Protein AF-A0A849ZVJ1-F1 (afdb_monomer)

Secondary structure (DSSP, 8-state):
-EEEEEEE-SSEEEEEEEETTTTEEEEEEEEESTTSS-EEEEEEETTEEEEEEE---SHHHHHHHHHHT-

Radius of gyration: 11.97 Å; Cα contacts (8 Å, |Δi|>4): 149; chains: 1; bounding box: 27×20×32 Å

Structure (mmCIF, N/CA/C/O backbone):
data_AF-A0A849ZVJ1-F1
#
_entry.id   AF-A0A849ZVJ1-F1
#
loop_
_atom_site.group_PDB
_atom_site.id
_atom_site.type_symbol
_atom_site.label_atom_id
_atom_site.label_alt_id
_atom_site.label_comp_id
_atom_site.label_asym_id
_atom_site.label_entity_id
_atom_site.label_seq_id
_atom_site.pdbx_PDB_ins_code
_atom_site.Cartn_x
_atom_site.Cartn_y
_atom_site.Cartn_z
_atom_site.occupancy
_atom_site.B_iso_or_equiv
_atom_site.auth_seq_id
_atom_site.auth_comp_id
_atom_site.auth_asym_id
_atom_site.auth_atom_id
_atom_site.pdbx_PDB_model_num
ATOM 1 N N . MET A 1 1 ? -15.753 -0.965 13.144 1.00 94.69 1 MET A N 1
ATOM 2 C CA . MET A 1 1 ? -15.727 -0.787 11.671 1.00 94.69 1 MET A CA 1
ATOM 3 C C . MET A 1 1 ? -14.280 -0.646 11.228 1.00 94.69 1 MET A C 1
ATOM 5 O O . MET A 1 1 ? -13.519 -0.020 11.958 1.00 94.69 1 MET A O 1
ATOM 9 N N . LYS A 1 2 ? -13.884 -1.224 10.088 1.00 96.25 2 LYS A N 1
ATOM 10 C CA . LYS A 1 2 ? -12.532 -1.046 9.535 1.00 96.25 2 LYS A CA 1
ATOM 11 C C . LYS A 1 2 ? -12.583 -0.081 8.351 1.00 96.25 2 LYS A C 1
ATOM 13 O O . LYS A 1 2 ? -13.426 -0.260 7.479 1.00 96.25 2 LYS A O 1
ATOM 18 N N . ILE A 1 3 ? -11.715 0.929 8.338 1.00 97.62 3 ILE A N 1
ATOM 19 C CA . ILE A 1 3 ? -11.626 1.934 7.269 1.00 97.62 3 ILE A CA 1
ATOM 20 C C . ILE A 1 3 ? -10.221 1.881 6.676 1.00 97.62 3 ILE A C 1
ATOM 22 O O . ILE A 1 3 ? -9.248 2.171 7.372 1.00 97.62 3 ILE A O 1
ATOM 26 N N . LEU A 1 4 ? -10.113 1.514 5.400 1.00 97.38 4 LEU A N 1
ATOM 27 C CA . LEU A 1 4 ? -8.861 1.599 4.654 1.00 97.38 4 LEU A CA 1
ATOM 28 C C . LEU A 1 4 ? -8.767 2.977 3.996 1.00 97.38 4 LEU A C 1
ATOM 30 O O . LEU A 1 4 ? -9.598 3.331 3.164 1.00 97.38 4 LEU A O 1
ATOM 34 N N . VAL A 1 5 ? -7.747 3.742 4.367 1.00 97.50 5 VAL A N 1
ATOM 35 C CA . VAL A 1 5 ? -7.427 5.034 3.761 1.00 97.50 5 VAL A CA 1
ATOM 36 C C . VAL A 1 5 ? -6.214 4.843 2.866 1.00 97.50 5 VAL A C 1
ATOM 38 O O . VAL A 1 5 ? -5.156 4.426 3.341 1.00 97.50 5 VAL A O 1
ATOM 41 N N . ALA A 1 6 ? -6.366 5.157 1.583 1.00 96.75 6 ALA A N 1
ATOM 42 C CA . ALA A 1 6 ? -5.304 5.105 0.588 1.00 96.75 6 ALA A CA 1
ATOM 43 C C . ALA A 1 6 ? -4.940 6.519 0.119 1.00 96.75 6 ALA A C 1
ATOM 45 O O . ALA A 1 6 ? -5.808 7.373 -0.052 1.00 96.75 6 ALA A O 1
ATOM 46 N N . ASN A 1 7 ? -3.649 6.753 -0.097 1.00 97.94 7 ASN A N 1
ATOM 47 C CA . ASN A 1 7 ? -3.090 7.979 -0.649 1.00 97.94 7 ASN A CA 1
ATOM 48 C C . ASN A 1 7 ? -2.180 7.613 -1.836 1.00 97.94 7 ASN A C 1
ATOM 50 O O . ASN A 1 7 ? -1.010 7.266 -1.619 1.00 97.94 7 ASN A O 1
ATOM 54 N N . PRO A 1 8 ? -2.714 7.625 -3.070 1.00 97.06 8 PRO A N 1
ATOM 55 C CA . PRO A 1 8 ? -1.913 7.475 -4.276 1.00 97.06 8 PRO A CA 1
ATOM 56 C C . PRO A 1 8 ? -1.181 8.791 -4.598 1.00 97.06 8 PRO A C 1
ATOM 58 O O . PRO A 1 8 ? -1.804 9.823 -4.834 1.00 97.06 8 PRO A O 1
ATOM 61 N N . GLY A 1 9 ? 0.152 8.750 -4.616 1.00 97.31 9 GLY A N 1
ATOM 62 C CA . GLY A 1 9 ? 1.001 9.786 -5.217 1.00 97.31 9 GLY A CA 1
ATOM 63 C C . GLY A 1 9 ? 1.152 9.580 -6.727 1.00 97.31 9 GLY A C 1
ATOM 64 O O . GLY A 1 9 ? 0.438 8.770 -7.303 1.00 97.31 9 GLY A O 1
AT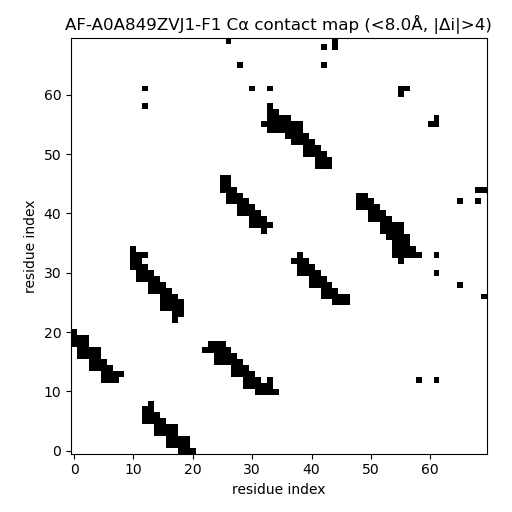OM 65 N N . SER A 1 10 ? 2.108 10.259 -7.371 1.00 96.88 10 SER A N 1
ATOM 66 C CA . SER A 1 10 ? 2.398 10.076 -8.808 1.00 96.88 10 SER A CA 1
ATOM 67 C C . SER A 1 10 ? 3.067 8.736 -9.142 1.00 96.88 10 SER A C 1
ATOM 69 O O . SER A 1 10 ? 2.842 8.203 -10.220 1.00 96.88 10 SER A O 1
ATOM 71 N N . THR A 1 11 ? 3.882 8.203 -8.225 1.00 97.62 11 THR A N 1
ATOM 72 C CA . THR A 1 11 ? 4.596 6.915 -8.369 1.00 97.62 11 THR A CA 1
ATOM 73 C C . THR A 1 11 ? 4.650 6.119 -7.058 1.00 97.62 11 THR A C 1
ATOM 75 O O . THR A 1 11 ? 5.519 5.272 -6.851 1.00 97.62 11 THR A O 1
ATOM 78 N N . SER A 1 12 ? 3.753 6.408 -6.113 1.00 98.19 12 SER A N 1
ATOM 79 C CA . SER A 1 12 ? 3.714 5.728 -4.814 1.00 98.19 12 SER A CA 1
ATOM 80 C C . SER A 1 12 ? 2.289 5.525 -4.323 1.00 98.19 12 SER A C 1
ATOM 82 O O . SER A 1 12 ? 1.383 6.266 -4.698 1.00 98.19 12 SER A O 1
ATOM 84 N N . LEU A 1 13 ? 2.097 4.544 -3.446 1.00 98.38 13 LEU A N 1
ATOM 85 C CA . LEU A 1 13 ? 0.836 4.286 -2.762 1.00 98.38 13 LEU A CA 1
ATOM 86 C C . LEU A 1 13 ? 1.105 4.136 -1.269 1.00 98.38 13 LEU A C 1
ATOM 88 O O . LEU A 1 13 ? 1.767 3.190 -0.853 1.00 98.38 13 LEU A O 1
ATOM 92 N N . LYS A 1 14 ? 0.586 5.057 -0.456 1.00 98.50 14 LYS A N 1
ATOM 93 C CA . LYS A 1 14 ? 0.605 4.955 1.012 1.00 98.50 14 LYS A CA 1
ATOM 94 C C . LYS A 1 14 ? -0.775 4.566 1.512 1.00 98.50 14 LYS A C 1
ATOM 96 O O . LYS A 1 14 ? -1.775 4.984 0.932 1.00 98.50 14 LYS A O 1
ATOM 101 N N . PHE A 1 15 ? -0.850 3.824 2.609 1.00 98.12 15 PHE A N 1
ATOM 102 C CA . PHE A 1 15 ? -2.136 3.430 3.173 1.00 98.12 15 PHE A CA 1
ATOM 103 C C . PHE A 1 15 ? -2.099 3.228 4.684 1.00 98.12 15 PHE A C 1
ATOM 105 O O . PHE A 1 15 ? -1.046 2.966 5.274 1.00 98.12 15 PHE A O 1
ATOM 112 N N . LYS A 1 16 ? -3.280 3.319 5.299 1.00 98.12 16 LYS A N 1
ATOM 113 C CA . LYS A 1 16 ? -3.536 2.961 6.697 1.00 98.12 16 LYS A CA 1
ATOM 114 C C . LYS A 1 16 ? -4.903 2.297 6.822 1.00 98.12 16 LYS A C 1
ATOM 116 O O . LYS A 1 16 ? -5.881 2.789 6.267 1.00 98.12 16 LYS A O 1
ATOM 121 N N . LEU A 1 17 ? -4.971 1.207 7.576 1.00 98.00 17 LEU A N 1
ATOM 122 C CA . LEU A 1 17 ? -6.205 0.546 7.982 1.00 98.00 17 LEU A CA 1
ATOM 123 C C . LEU A 1 17 ? -6.514 0.935 9.426 1.00 98.00 17 LEU A C 1
ATOM 125 O O . LEU A 1 17 ? -5.772 0.571 10.340 1.00 98.00 17 LEU A O 1
ATOM 129 N N . TYR A 1 18 ? -7.610 1.655 9.626 1.00 97.69 18 TYR A N 1
ATOM 130 C CA . TYR A 1 18 ? -8.070 2.094 10.937 1.00 97.69 18 TYR A CA 1
ATOM 131 C C . TYR A 1 18 ? -9.198 1.213 11.464 1.00 97.69 18 TYR A C 1
ATOM 133 O O . TYR A 1 18 ? -10.106 0.835 10.722 1.00 97.69 18 TYR A O 1
ATOM 141 N N . GLU A 1 19 ? -9.187 0.956 12.765 1.00 97.31 19 GLU A N 1
ATOM 142 C CA . GLU A 1 19 ? -10.330 0.459 13.519 1.00 97.31 19 GLU A CA 1
ATOM 143 C C . GLU A 1 19 ? -11.043 1.619 14.208 1.00 97.31 19 GLU A C 1
ATOM 145 O O . GLU A 1 19 ? -10.534 2.211 15.158 1.00 97.31 19 GLU A O 1
ATOM 150 N N . PHE A 1 20 ? -12.253 1.916 13.740 1.00 95.38 20 PHE A N 1
ATOM 151 C CA . PHE A 1 20 ? -13.135 2.919 14.328 1.00 95.38 20 PHE A CA 1
ATOM 152 C C . PHE A 1 20 ? -14.222 2.267 15.202 1.00 95.38 20 PHE A C 1
ATOM 154 O O . PHE A 1 20 ? -14.723 1.186 14.843 1.00 95.38 20 PHE A O 1
ATOM 161 N N . PRO A 1 21 ? -14.622 2.919 16.316 1.00 96.25 21 PRO A N 1
ATOM 162 C CA . PRO A 1 21 ? -14.300 4.306 16.699 1.00 96.25 21 PRO A CA 1
ATOM 163 C C . PRO A 1 21 ? -13.012 4.492 17.521 1.00 96.25 21 PRO A C 1
ATOM 165 O O . PRO A 1 21 ? -12.702 5.611 17.893 1.00 96.25 21 PRO A O 1
ATOM 168 N N . ALA A 1 22 ? -12.253 3.431 17.806 1.00 96.62 22 ALA A N 1
ATOM 169 C CA . ALA A 1 22 ? -11.052 3.511 18.647 1.00 96.62 22 ALA A CA 1
ATOM 170 C C . ALA A 1 22 ? -9.860 4.260 18.008 1.00 96.62 22 ALA A C 1
ATOM 172 O O . ALA A 1 22 ? -8.819 4.381 18.646 1.00 96.62 22 ALA A O 1
ATOM 173 N 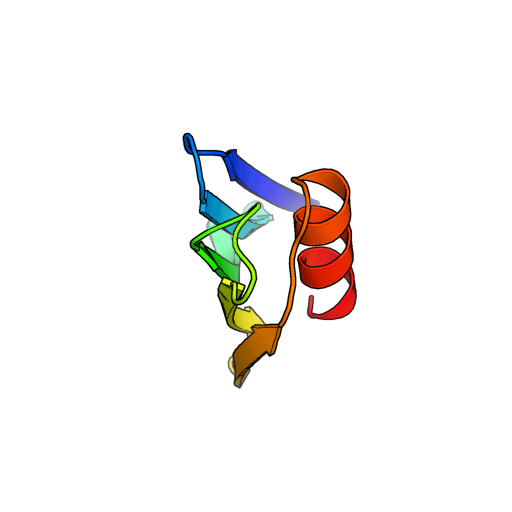N . GLU A 1 23 ? -9.978 4.692 16.745 1.00 94.62 23 GLU A N 1
ATOM 174 C CA . GLU A 1 23 ? -8.936 5.367 15.949 1.00 94.62 23 GLU A CA 1
ATOM 175 C C . GLU A 1 23 ? -7.593 4.616 15.898 1.00 94.62 23 GLU A C 1
ATOM 177 O O . GLU A 1 23 ? -6.530 5.177 15.627 1.00 94.62 23 GLU A O 1
ATOM 182 N N . ARG A 1 24 ? -7.635 3.299 16.113 1.00 96.06 24 ARG A N 1
ATOM 183 C CA . ARG A 1 24 ? -6.444 2.456 16.193 1.00 96.06 24 ARG A CA 1
ATOM 184 C C . ARG A 1 24 ? -5.973 2.070 14.797 1.00 96.06 24 ARG A C 1
ATOM 186 O O . ARG A 1 24 ? -6.761 1.598 13.984 1.00 96.06 24 ARG A O 1
ATOM 193 N N . ILE A 1 25 ? -4.675 2.188 14.529 1.00 97.19 25 ILE A N 1
ATOM 194 C CA . ILE A 1 25 ? -4.075 1.683 13.286 1.00 97.19 25 ILE A CA 1
ATOM 195 C C . ILE A 1 25 ? -3.889 0.166 13.416 1.00 97.19 25 ILE A C 1
ATOM 197 O O . ILE A 1 25 ? -3.101 -0.301 14.237 1.00 97.19 25 ILE A O 1
ATOM 201 N N . ALA A 1 26 ? -4.619 -0.603 12.610 1.00 96.88 26 ALA A N 1
ATOM 202 C CA . ALA A 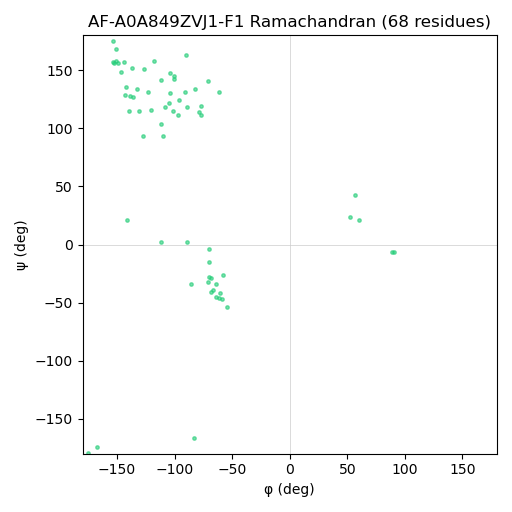1 26 ? -4.487 -2.056 12.518 1.00 96.88 26 ALA A CA 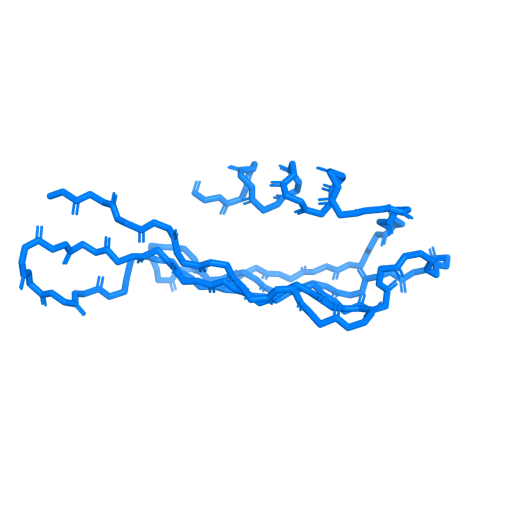1
ATOM 203 C C . ALA A 1 26 ? -3.388 -2.476 11.529 1.00 96.88 26 ALA A C 1
ATOM 205 O O . ALA A 1 26 ? -2.696 -3.470 11.760 1.00 96.88 26 ALA A O 1
ATOM 206 N N . ALA A 1 27 ? -3.213 -1.700 10.456 1.00 98.00 27 ALA A N 1
ATOM 207 C CA . ALA A 1 27 ? -2.138 -1.878 9.490 1.00 98.00 27 ALA A CA 1
ATOM 208 C C . ALA A 1 27 ? -1.765 -0.553 8.810 1.00 98.00 27 ALA A C 1
ATOM 210 O O . ALA A 1 27 ? -2.578 0.369 8.735 1.00 98.00 27 ALA A O 1
ATOM 211 N N . GLN A 1 28 ? -0.545 -0.452 8.295 1.00 98.25 28 GLN A N 1
ATOM 212 C CA . GLN A 1 28 ? -0.087 0.673 7.483 1.00 98.25 28 GLN A CA 1
ATOM 213 C C . GLN A 1 28 ? 1.020 0.234 6.539 1.00 98.25 28 GLN A C 1
ATOM 215 O O . GLN A 1 28 ? 1.739 -0.721 6.827 1.00 98.25 28 GLN A O 1
ATOM 220 N N . GLY A 1 29 ? 1.211 0.965 5.452 1.00 97.94 29 GLY A N 1
ATOM 221 C CA . GLY A 1 29 ? 2.317 0.671 4.563 1.00 97.94 29 GLY A CA 1
ATOM 222 C C . GLY A 1 29 ? 2.483 1.658 3.430 1.00 97.94 29 GLY A C 1
ATOM 223 O O . GLY A 1 29 ? 1.753 2.651 3.305 1.00 97.94 29 GLY A O 1
ATOM 224 N N . LYS A 1 30 ? 3.493 1.369 2.619 1.00 98.50 30 LYS A N 1
ATOM 225 C CA . LYS A 1 30 ? 3.826 2.114 1.415 1.00 98.50 30 LYS A CA 1
ATOM 226 C C . LYS A 1 30 ? 4.384 1.194 0.335 1.00 98.50 30 LYS A C 1
ATOM 228 O O . LYS A 1 30 ? 5.077 0.227 0.644 1.00 98.50 30 LYS A O 1
ATOM 233 N N . ILE A 1 31 ? 4.111 1.553 -0.910 1.00 98.56 31 ILE A N 1
ATOM 234 C CA . ILE A 1 31 ? 4.751 1.032 -2.118 1.00 98.56 31 ILE A CA 1
ATOM 235 C C . ILE A 1 31 ? 5.324 2.244 -2.847 1.00 98.56 31 ILE A C 1
ATOM 237 O O . ILE A 1 31 ? 4.628 3.253 -3.001 1.00 98.56 31 ILE A O 1
ATOM 241 N N . GLU A 1 32 ? 6.585 2.178 -3.252 1.00 98.62 32 GLU A N 1
ATOM 242 C CA . GLU A 1 32 ? 7.278 3.256 -3.961 1.00 98.62 32 GLU A CA 1
ATOM 243 C C . GLU A 1 32 ? 7.697 2.777 -5.354 1.00 98.62 32 GLU A C 1
ATOM 245 O O . GLU A 1 32 ? 7.819 1.577 -5.583 1.00 98.62 32 GLU A O 1
ATOM 250 N N . ARG A 1 33 ? 7.920 3.716 -6.281 1.00 98.38 33 ARG A N 1
ATOM 251 C CA . ARG A 1 33 ? 8.361 3.430 -7.658 1.00 98.38 33 ARG A CA 1
ATOM 252 C C . ARG A 1 33 ? 7.419 2.482 -8.414 1.00 98.38 33 ARG A C 1
ATOM 254 O O . ARG A 1 33 ? 7.858 1.557 -9.092 1.00 98.38 33 ARG A O 1
ATOM 261 N N . ILE A 1 34 ? 6.108 2.698 -8.280 1.00 98.38 34 ILE A N 1
ATOM 262 C CA . ILE A 1 34 ? 5.103 1.990 -9.091 1.00 98.38 34 ILE A CA 1
ATOM 263 C C . ILE A 1 34 ? 5.346 2.326 -10.568 1.00 98.38 34 ILE A C 1
ATOM 265 O O . ILE A 1 34 ? 5.487 3.499 -10.917 1.00 98.38 34 ILE A O 1
ATOM 269 N N . GLY A 1 35 ? 5.385 1.299 -11.415 1.00 97.75 35 GLY A N 1
ATOM 270 C CA . GLY A 1 35 ? 5.681 1.390 -12.846 1.00 97.75 35 GLY A CA 1
ATOM 271 C C . GLY A 1 35 ? 7.167 1.256 -13.200 1.00 97.75 35 GLY A C 1
ATOM 272 O O . GLY A 1 35 ? 7.498 1.178 -14.381 1.00 97.75 35 GLY A O 1
ATOM 273 N N . GLU A 1 36 ? 8.069 1.209 -12.214 1.00 97.94 36 GLU A N 1
ATOM 274 C CA . GLU A 1 36 ? 9.484 0.895 -12.438 1.00 97.94 36 GLU A CA 1
ATOM 275 C C . GLU A 1 36 ? 9.746 -0.612 -12.322 1.00 97.94 36 GLU A C 1
ATOM 277 O O . GLU A 1 36 ? 8.957 -1.346 -11.735 1.00 97.94 36 GLU A O 1
ATOM 282 N N . ALA A 1 37 ? 10.897 -1.070 -12.829 1.00 96.62 37 ALA A N 1
ATOM 283 C CA . ALA A 1 37 ? 11.297 -2.481 -12.804 1.00 96.62 37 ALA A CA 1
ATOM 284 C C . ALA A 1 37 ? 11.362 -3.088 -11.386 1.00 96.62 37 ALA A C 1
ATOM 286 O O . ALA A 1 37 ? 11.211 -4.298 -11.232 1.00 96.62 37 ALA A O 1
ATOM 287 N N . ALA A 1 38 ? 11.589 -2.252 -10.371 1.00 97.69 38 ALA A N 1
ATOM 288 C CA . ALA A 1 38 ? 11.702 -2.648 -8.977 1.00 97.69 38 ALA A CA 1
ATOM 289 C C . ALA A 1 38 ? 11.002 -1.623 -8.072 1.00 97.69 38 ALA A C 1
ATOM 291 O O . ALA A 1 38 ? 11.416 -0.464 -7.975 1.00 97.69 38 ALA A O 1
ATOM 292 N N . SER A 1 39 ? 9.942 -2.069 -7.404 1.00 98.56 39 SER A N 1
ATOM 293 C CA . SER A 1 39 ? 9.107 -1.264 -6.521 1.00 98.56 39 SER A CA 1
ATOM 294 C C . SER A 1 39 ? 9.290 -1.736 -5.074 1.00 98.56 39 SER A C 1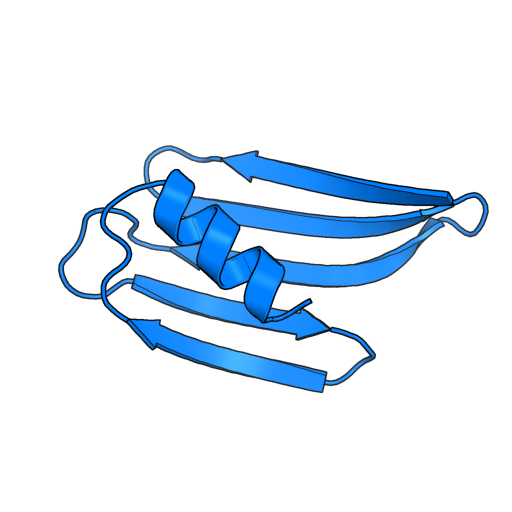
ATOM 296 O O . SER A 1 39 ? 8.764 -2.788 -4.690 1.00 98.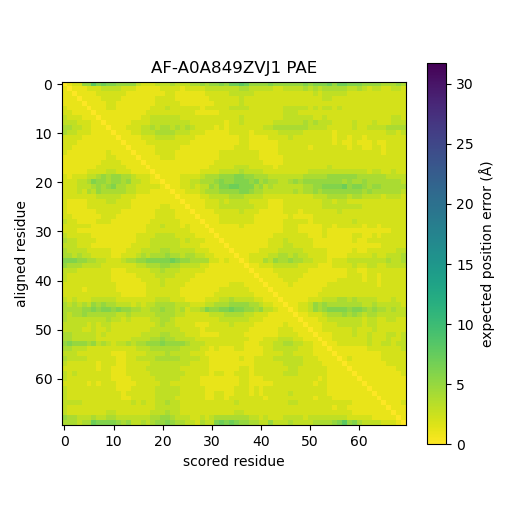56 39 SER A O 1
ATOM 298 N N . PRO A 1 40 ? 10.043 -0.996 -4.241 1.00 98.38 40 PRO A N 1
ATOM 299 C CA . PRO A 1 40 ? 10.192 -1.345 -2.841 1.00 98.38 40 PRO A CA 1
ATOM 300 C C . PRO A 1 40 ? 8.886 -1.087 -2.088 1.00 98.38 40 PRO A C 1
ATOM 302 O O . PRO A 1 40 ? 8.196 -0.080 -2.296 1.00 98.38 40 PRO A O 1
ATOM 305 N N . TRP A 1 41 ? 8.560 -1.985 -1.166 1.00 98.31 41 TRP A N 1
ATOM 306 C CA . TRP A 1 41 ? 7.372 -1.886 -0.333 1.00 98.31 41 TRP A CA 1
ATOM 307 C C . TRP A 1 41 ? 7.666 -2.235 1.123 1.00 98.31 41 TRP A C 1
ATOM 309 O O . TRP A 1 41 ? 8.567 -3.009 1.452 1.00 98.31 41 TRP A O 1
ATOM 319 N N . GLN A 1 42 ? 6.875 -1.650 2.017 1.00 98.31 42 GLN A N 1
ATOM 320 C CA . GLN A 1 42 ? 6.917 -1.921 3.448 1.00 98.31 42 GLN A CA 1
ATOM 321 C C . GLN A 1 42 ? 5.501 -1.892 4.010 1.00 98.31 42 GLN A C 1
ATOM 323 O O . GLN A 1 42 ? 4.766 -0.927 3.790 1.00 98.31 42 GLN A O 1
ATOM 328 N N . ILE A 1 43 ? 5.126 -2.939 4.742 1.00 98.06 43 ILE A N 1
ATOM 329 C CA . ILE A 1 43 ? 3.794 -3.108 5.322 1.00 98.06 43 ILE A CA 1
ATOM 330 C C . ILE A 1 43 ? 3.935 -3.605 6.757 1.00 98.06 43 ILE A C 1
ATOM 332 O O . ILE A 1 43 ? 4.575 -4.622 7.019 1.00 98.06 43 ILE A O 1
ATOM 336 N N . THR A 1 44 ? 3.299 -2.894 7.681 1.00 98.00 44 THR A N 1
ATOM 337 C CA . THR A 1 44 ? 3.126 -3.315 9.069 1.00 98.00 44 THR A CA 1
ATOM 338 C C . THR A 1 44 ? 1.669 -3.685 9.283 1.00 98.00 44 THR A C 1
ATOM 340 O O . THR A 1 44 ? 0.810 -2.810 9.179 1.00 98.00 44 THR A O 1
ATOM 343 N N . ALA A 1 45 ? 1.387 -4.938 9.627 1.00 96.00 45 ALA A N 1
ATOM 344 C CA . ALA A 1 45 ? 0.046 -5.427 9.946 1.00 96.00 45 ALA A CA 1
ATOM 345 C C . ALA A 1 45 ? 0.095 -6.244 11.242 1.00 96.00 45 ALA A C 1
ATOM 347 O O . ALA A 1 45 ? 1.021 -7.024 11.456 1.00 96.00 45 ALA A O 1
ATOM 348 N N . GLY A 1 46 ? -0.848 -6.008 12.160 1.00 91.38 46 GLY A N 1
ATOM 349 C CA . GLY A 1 46 ? -0.901 -6.750 13.430 1.00 91.38 46 GLY A CA 1
ATOM 350 C C . GLY A 1 46 ? 0.347 -6.609 14.319 1.00 91.38 46 GLY A C 1
ATOM 351 O O . GLY A 1 46 ? 0.592 -7.459 15.164 1.00 91.38 46 GLY A O 1
ATOM 352 N N . GLY A 1 47 ? 1.145 -5.552 14.127 1.00 91.19 47 GLY A N 1
ATOM 353 C CA . GLY A 1 47 ? 2.409 -5.332 14.842 1.00 91.19 47 GLY A CA 1
ATOM 354 C C . GLY A 1 47 ? 3.642 -5.962 14.183 1.00 91.19 47 GLY A C 1
ATOM 355 O O . GLY A 1 47 ? 4.758 -5.670 14.605 1.00 91.19 47 GLY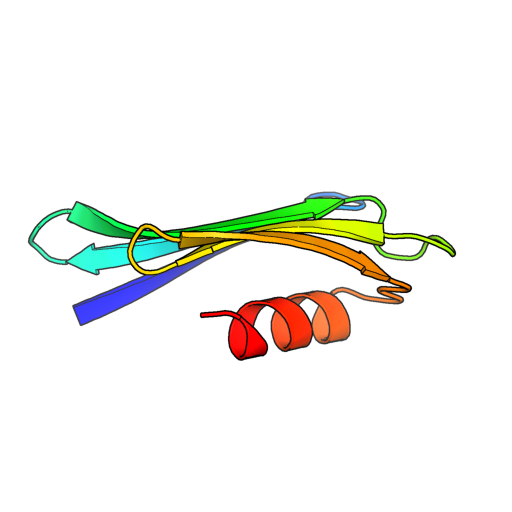 A O 1
ATOM 356 N N . THR A 1 48 ? 3.477 -6.756 13.124 1.00 95.00 48 THR A N 1
ATOM 357 C CA . THR A 1 48 ? 4.592 -7.332 12.364 1.00 95.00 48 THR A CA 1
ATOM 358 C C . THR A 1 48 ? 4.895 -6.477 11.142 1.00 95.00 48 THR A C 1
ATOM 360 O O . THR A 1 48 ? 4.015 -6.224 10.321 1.00 95.00 48 THR A O 1
ATOM 363 N N . ALA A 1 49 ? 6.147 -6.038 11.017 1.00 96.62 49 ALA A N 1
ATOM 364 C CA . ALA A 1 49 ? 6.637 -5.344 9.834 1.00 96.62 49 ALA A CA 1
ATOM 365 C C . ALA A 1 49 ? 7.221 -6.347 8.832 1.00 96.62 49 ALA A C 1
ATOM 367 O O . ALA A 1 49 ? 8.053 -7.181 9.185 1.00 96.62 49 ALA A O 1
ATOM 368 N N . THR A 1 50 ? 6.804 -6.229 7.578 1.00 96.88 50 THR A N 1
ATOM 369 C CA . THR A 1 50 ? 7.362 -6.949 6.432 1.00 96.88 50 THR A CA 1
ATOM 370 C C . THR A 1 50 ? 7.744 -5.951 5.349 1.00 96.88 50 THR A C 1
ATOM 372 O O . THR A 1 50 ? 7.172 -4.862 5.247 1.00 96.88 50 THR A O 1
ATOM 375 N N . SER A 1 51 ? 8.741 -6.301 4.551 1.00 97.69 51 SER A N 1
ATOM 376 C CA . SER A 1 51 ? 9.217 -5.472 3.450 1.00 97.69 51 SER A CA 1
ATOM 377 C C . SER A 1 51 ? 9.759 -6.350 2.343 1.00 97.69 51 SER A C 1
ATOM 379 O O . SER A 1 51 ? 10.210 -7.469 2.599 1.00 97.69 51 SER A O 1
ATOM 381 N N . GLY A 1 52 ? 9.771 -5.813 1.136 1.00 97.56 52 GLY A N 1
ATOM 382 C CA . GLY A 1 52 ? 10.336 -6.478 -0.019 1.00 97.56 52 GLY A CA 1
ATOM 383 C C . GLY A 1 52 ? 10.491 -5.517 -1.180 1.00 97.56 52 GLY A C 1
ATOM 384 O O . GLY A 1 52 ? 10.257 -4.313 -1.059 1.00 97.56 52 GLY A O 1
ATOM 385 N N . GLU A 1 53 ? 10.897 -6.080 -2.303 1.00 97.94 53 GLU A N 1
ATOM 386 C CA . GLU A 1 53 ? 11.003 -5.390 -3.575 1.00 97.94 53 GLU A CA 1
ATOM 387 C C . GLU A 1 53 ? 10.491 -6.340 -4.653 1.00 97.94 53 GLU A C 1
ATOM 389 O O . GLU A 1 53 ? 10.899 -7.502 -4.709 1.00 97.94 53 GLU A O 1
ATOM 394 N N . GLU A 1 54 ? 9.559 -5.864 -5.471 1.00 96.31 54 GLU A N 1
ATOM 395 C CA . GLU A 1 54 ? 9.021 -6.609 -6.608 1.00 96.31 54 GLU A CA 1
ATOM 396 C C . GLU A 1 54 ? 8.568 -5.646 -7.703 1.00 96.31 54 GLU A C 1
ATOM 398 O O . GLU A 1 54 ? 8.481 -4.440 -7.488 1.00 96.31 54 GLU A O 1
ATOM 403 N N . HIS A 1 55 ? 8.284 -6.161 -8.893 1.00 98.00 55 HIS A N 1
ATOM 404 C CA . HIS A 1 55 ? 7.771 -5.344 -9.985 1.00 98.00 55 HIS A CA 1
ATOM 405 C C . HIS A 1 55 ? 6.281 -5.034 -9.766 1.00 98.00 55 HIS A C 1
ATOM 407 O O . HIS A 1 55 ? 5.444 -5.932 -9.870 1.00 98.00 55 HIS A O 1
ATOM 413 N N . VAL A 1 56 ? 5.942 -3.766 -9.496 1.00 98.31 56 VAL A N 1
ATOM 414 C CA . VAL A 1 56 ? 4.551 -3.299 -9.356 1.00 98.31 56 VAL A CA 1
ATOM 415 C C . VAL A 1 56 ? 4.210 -2.402 -10.553 1.00 98.31 56 VAL A C 1
ATOM 417 O O . VAL A 1 56 ? 4.486 -1.203 -10.507 1.00 98.31 56 VAL A O 1
ATOM 420 N N . PRO A 1 57 ? 3.623 -2.948 -11.637 1.00 98.00 57 PRO A N 1
ATOM 421 C CA . PRO A 1 57 ? 3.469 -2.225 -12.904 1.00 98.00 57 PRO A CA 1
ATOM 422 C C . PRO A 1 57 ? 2.446 -1.085 -12.849 1.00 98.00 57 PRO A C 1
ATOM 424 O O . PRO A 1 57 ? 2.553 -0.119 -13.600 1.00 98.00 57 P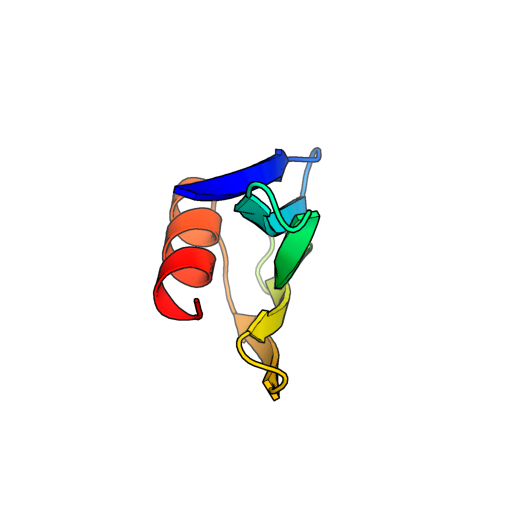RO A O 1
ATOM 427 N N . ASP A 1 58 ? 1.442 -1.192 -11.979 1.00 98.19 58 ASP A N 1
ATOM 428 C CA . ASP A 1 58 ? 0.358 -0.224 -11.867 1.00 98.19 58 ASP A CA 1
ATOM 429 C C . ASP A 1 58 ? -0.262 -0.213 -10.458 1.00 98.19 58 ASP A C 1
ATOM 431 O O . ASP A 1 58 ? 0.073 -1.011 -9.575 1.00 98.19 58 ASP A O 1
ATOM 435 N N . TYR A 1 59 ? -1.191 0.718 -10.236 1.00 97.75 59 TYR A N 1
ATOM 436 C CA . TYR A 1 59 ? -1.874 0.866 -8.951 1.00 97.75 59 TYR A CA 1
ATOM 437 C C . TYR A 1 59 ? -2.805 -0.300 -8.623 1.00 97.75 59 TYR A C 1
ATOM 439 O O . TYR A 1 59 ? -2.991 -0.589 -7.444 1.00 97.75 59 TYR A O 1
ATOM 447 N N . ALA A 1 60 ? -3.381 -0.982 -9.615 1.00 97.62 60 ALA A N 1
ATOM 448 C CA . ALA A 1 60 ? -4.242 -2.133 -9.356 1.00 97.62 60 ALA A CA 1
ATOM 449 C C . ALA A 1 60 ? -3.419 -3.306 -8.801 1.00 97.62 60 ALA A C 1
ATOM 451 O O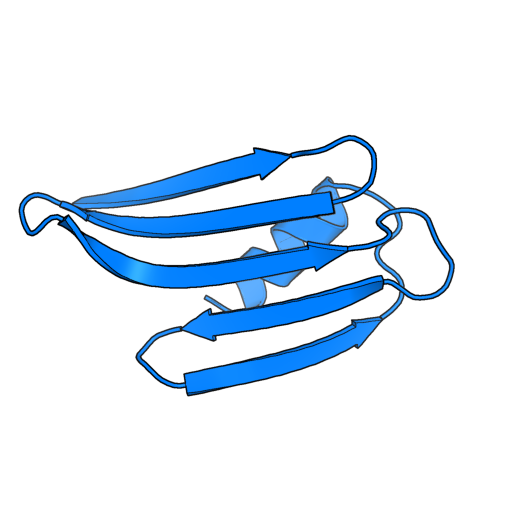 . ALA A 1 60 ? -3.823 -3.944 -7.822 1.00 97.62 60 ALA A O 1
ATOM 452 N N . HIS A 1 61 ? -2.222 -3.523 -9.348 1.00 97.81 61 HIS A N 1
ATOM 453 C CA . HIS A 1 61 ? -1.229 -4.440 -8.800 1.00 97.81 61 HIS A CA 1
ATOM 454 C C . HIS A 1 61 ? -0.788 -4.014 -7.399 1.00 97.81 61 HIS A C 1
ATOM 456 O O . HIS A 1 61 ? -0.785 -4.838 -6.487 1.00 97.81 61 HIS A O 1
ATOM 462 N N . GLY A 1 62 ? -0.494 -2.725 -7.191 1.00 97.38 62 GLY A N 1
ATOM 463 C CA . GLY A 1 62 ? -0.108 -2.203 -5.877 1.00 97.38 62 GLY A CA 1
ATOM 464 C C . GLY A 1 62 ? -1.189 -2.401 -4.805 1.00 97.38 62 GLY A C 1
ATOM 465 O O . GLY A 1 62 ? -0.888 -2.810 -3.685 1.00 97.38 62 GLY A O 1
ATOM 466 N N . VAL A 1 63 ? -2.461 -2.181 -5.148 1.00 96.88 63 VAL A N 1
ATOM 467 C CA . VAL A 1 63 ? -3.598 -2.458 -4.253 1.00 96.88 63 VAL A CA 1
ATOM 468 C C . VAL A 1 63 ? -3.742 -3.958 -3.991 1.00 96.88 63 VAL A C 1
ATOM 470 O O . VAL A 1 63 ? -3.998 -4.349 -2.855 1.00 96.88 63 VAL A O 1
ATOM 473 N N . SER A 1 64 ? -3.539 -4.805 -4.999 1.00 96.94 64 SER A N 1
ATOM 474 C CA . SER A 1 64 ? -3.602 -6.264 -4.832 1.00 96.94 64 SER A CA 1
ATOM 475 C C . SER A 1 64 ? -2.507 -6.774 -3.890 1.00 96.94 64 SER A C 1
ATOM 477 O O . SER A 1 64 ? -2.798 -7.536 -2.968 1.00 96.94 64 SER A O 1
ATOM 479 N N . LEU A 1 65 ? -1.270 -6.292 -4.063 1.00 95.75 65 LEU A N 1
ATOM 480 C CA . LEU A 1 65 ? -0.143 -6.584 -3.175 1.00 95.75 65 LEU A CA 1
ATOM 481 C C . LEU A 1 65 ? -0.438 -6.145 -1.737 1.00 95.75 65 LEU A C 1
ATOM 483 O O . LEU A 1 65 ? -0.240 -6.915 -0.800 1.00 95.75 65 LEU A O 1
ATOM 487 N N . LEU A 1 66 ? -0.953 -4.925 -1.568 1.00 94.31 66 LEU A N 1
ATOM 488 C CA . LEU A 1 66 ? -1.386 -4.396 -0.278 1.00 94.31 66 LEU A CA 1
ATOM 489 C C . LEU A 1 66 ? -2.403 -5.328 0.388 1.00 94.31 66 LEU A C 1
ATOM 491 O O . LEU A 1 66 ? -2.183 -5.736 1.524 1.00 94.31 66 LEU A O 1
ATOM 495 N N . LEU A 1 67 ? -3.489 -5.686 -0.306 1.00 94.81 67 LEU A N 1
ATOM 496 C CA . LEU A 1 67 ? -4.573 -6.499 0.259 1.00 94.81 67 LEU A CA 1
ATOM 497 C C . LEU A 1 67 ? -4.108 -7.907 0.646 1.00 94.81 67 LEU A C 1
ATOM 499 O O . LEU A 1 67 ? -4.581 -8.445 1.642 1.00 94.81 67 LEU A O 1
ATOM 503 N N . ALA A 1 68 ? -3.162 -8.484 -0.098 1.00 94.88 68 ALA A N 1
ATOM 504 C CA . ALA A 1 68 ? -2.585 -9.793 0.205 1.00 94.88 68 ALA A CA 1
ATOM 505 C C . ALA A 1 68 ? -1.688 -9.806 1.461 1.00 94.88 68 ALA A C 1
ATOM 507 O O . ALA A 1 68 ? -1.335 -10.880 1.948 1.00 94.88 68 ALA A O 1
ATOM 508 N N . LYS A 1 69 ? -1.281 -8.631 1.961 1.00 89.69 69 LYS A N 1
ATOM 509 C CA . LYS A 1 69 ? -0.375 -8.458 3.111 1.00 89.69 69 LYS A CA 1
ATOM 510 C C . LYS A 1 69 ? -1.063 -7.848 4.344 1.00 89.69 69 LYS A C 1
ATOM 512 O O . LYS A 1 69 ? -0.374 -7.576 5.329 1.00 89.69 69 LYS A O 1
ATOM 517 N N . LEU A 1 70 ? -2.371 -7.581 4.272 1.00 86.75 70 LEU A N 1
ATOM 518 C CA . LEU A 1 70 ? -3.186 -7.070 5.384 1.00 86.75 70 LEU A CA 1
ATOM 519 C C . LEU A 1 70 ? -3.628 -8.162 6.362 1.00 86.75 70 LEU A C 1
ATOM 521 O O . LEU A 1 70 ? -3.802 -9.322 5.934 1.00 86.75 70 LEU A O 1
#

Solvent-accessible surface area (backbone atoms only — not comparable to full-atom values): 3804 Å² total; per-residue (Å²): 93,80,47,78,48,77,48,75,59,99,39,32,41,36,39,39,31,31,36,46,90,77,73,38,76,53,28,39,37,40,38,37,43,47,56,38,86,62,15,47,34,40,41,34,31,82,88,47,76,49,72,54,70,45,68,25,70,40,69,70,51,45,51,51,55,51,62,76,63,102

Sequence (70 aa):
MKILVANPGSTSLKFKLYEFPAERIAAQGKIERIGEAASPWQITAGGTATSGEEHVPDYAHGVSLLLAKL

Mean predicted aligned error: 2.16 Å

Foldseek 3Di:
DWDKDWDDDPFKIWIFIADPPVRDTQKIWMWGRAQDQKIKIWMAHNNDIDIDIHHRRDVVSVVVVVVVRD

pLDDT: mean 96.86, std 2.1, range [86.75, 98.62]

Nearest PDB structures (foldseek):
  2iir-assembly1_B  TM=9.211E-01  e=1.119E-04  Thermotoga maritima
  7fj9-assembly1_A  TM=9.461E-01  e=1.471E-04  Klebsiella pneumoniae
  3sk3-assembly1_B  TM=8.881E-01  e=4.604E-03  Salmonella enterica subsp. enterica serovar Typhimurium
  3slc-assembly2_D  TM=8.868E-01  e=7.129E-03  Salmonella enterica subsp. enterica serovar Typhimurium
  3sk3-assembly1_A  TM=9.051E-01  e=1.104E-02  Salmonella enterica subsp. enterica serovar Typhimurium